Protein AF-A0A4R6VH21-F1 (afdb_monomer)

Solvent-accessible surface area (backbone atoms only — not comparable to full-atom values): 3942 Å² total; per-residue (Å²): 134,83,74,82,75,65,54,67,68,54,49,35,53,53,48,50,53,53,50,34,56,54,40,39,74,73,70,42,59,51,68,60,47,53,48,43,47,50,55,37,47,62,73,46,66,80,48,92,59,63,88,51,44,48,62,53,33,54,51,48,40,50,61,71,71,64,118

Structure (mmCIF, N/CA/C/O backbone):
data_AF-A0A4R6VH21-F1
#
_entry.id   AF-A0A4R6VH21-F1
#
loop_
_atom_site.group_PDB
_atom_site.id
_atom_site.type_symbol
_atom_site.label_atom_id
_atom_site.label_alt_id
_atom_site.label_comp_id
_atom_site.label_asym_id
_atom_site.label_entity_id
_atom_site.label_seq_id
_atom_site.pdbx_PDB_ins_code
_atom_site.Cartn_x
_atom_site.Cartn_y
_atom_site.Cartn_z
_atom_site.occupancy
_atom_site.B_iso_or_equiv
_atom_site.auth_seq_id
_atom_site.auth_comp_id
_atom_site.auth_asym_id
_atom_site.auth_atom_id
_atom_site.pdbx_PDB_model_num
ATOM 1 N N . MET A 1 1 ? -1.413 27.166 14.487 1.00 40.94 1 MET A N 1
ATOM 2 C CA . MET A 1 1 ? -1.341 26.652 13.103 1.00 40.94 1 MET A CA 1
ATOM 3 C C . MET A 1 1 ? -1.739 25.189 13.142 1.00 40.94 1 MET A C 1
ATOM 5 O O . MET A 1 1 ? -0.937 24.369 13.563 1.00 40.94 1 MET A O 1
ATOM 9 N N . SER A 1 2 ? -2.993 24.878 12.816 1.00 45.75 2 SER A N 1
ATOM 10 C CA . SER A 1 2 ? -3.446 23.493 12.674 1.00 45.75 2 SER A CA 1
ATOM 11 C C . SER A 1 2 ? -2.907 22.974 11.348 1.00 45.75 2 SER A C 1
ATOM 13 O O . SER A 1 2 ? -3.237 23.528 10.301 1.00 45.75 2 SER A O 1
ATOM 15 N N . THR A 1 3 ? -2.036 21.970 11.372 1.00 53.72 3 THR A N 1
ATOM 16 C CA . THR A 1 3 ? -1.704 21.224 10.158 1.00 53.72 3 THR A CA 1
ATOM 17 C C . THR A 1 3 ? -3.005 20.631 9.613 1.00 53.72 3 THR A C 1
ATOM 19 O O . THR A 1 3 ? -3.770 20.057 10.395 1.00 53.72 3 THR A O 1
ATOM 22 N N . PRO A 1 4 ? -3.322 20.780 8.314 1.00 52.25 4 PRO A N 1
ATOM 23 C CA . PRO A 1 4 ? -4.417 20.021 7.741 1.00 52.25 4 PRO A CA 1
ATOM 24 C C . PRO A 1 4 ? -4.001 18.557 7.842 1.00 52.25 4 PRO A C 1
ATOM 26 O O . PRO A 1 4 ? -3.089 18.111 7.147 1.00 52.25 4 PRO A O 1
ATOM 29 N N . VAL A 1 5 ? -4.603 17.818 8.775 1.00 62.28 5 VAL A N 1
ATOM 30 C CA . VAL A 1 5 ? -4.505 16.365 8.741 1.00 62.28 5 VAL A CA 1
ATOM 31 C C . VAL A 1 5 ? -5.178 15.980 7.425 1.00 62.28 5 VAL A C 1
ATOM 33 O O . VAL A 1 5 ? -6.373 16.217 7.244 1.00 62.28 5 VAL A O 1
ATOM 36 N N . GLY A 1 6 ? -4.382 15.541 6.448 1.00 61.28 6 GLY A N 1
ATOM 37 C CA . GLY A 1 6 ? -4.914 15.050 5.182 1.00 61.28 6 GLY A CA 1
ATOM 38 C C . GLY A 1 6 ? -5.990 14.017 5.490 1.00 61.28 6 GLY A C 1
ATOM 39 O O . GLY A 1 6 ? -5.875 13.262 6.464 1.00 61.28 6 GLY A O 1
ATOM 40 N N . THR A 1 7 ? -7.077 14.014 4.723 1.00 68.44 7 THR A N 1
ATOM 41 C CA . THR A 1 7 ? -8.118 13.018 4.959 1.00 68.44 7 THR A CA 1
ATOM 42 C C . THR A 1 7 ? -7.517 11.618 4.769 1.00 68.44 7 THR A C 1
ATOM 44 O O . THR A 1 7 ? -6.544 11.442 4.038 1.00 68.44 7 THR A O 1
ATOM 47 N N . THR A 1 8 ? -8.048 10.590 5.438 1.00 68.94 8 THR A N 1
ATOM 48 C CA . THR A 1 8 ? -7.560 9.207 5.268 1.00 68.94 8 THR A CA 1
ATOM 49 C C . THR A 1 8 ? -7.358 8.782 3.799 1.00 68.94 8 THR A C 1
ATOM 51 O O . THR A 1 8 ? -6.355 8.116 3.541 1.00 68.94 8 THR A O 1
ATOM 54 N N . PRO A 1 9 ? -8.228 9.144 2.828 1.00 72.56 9 PRO A N 1
ATOM 55 C CA . PRO A 1 9 ? -7.961 8.844 1.421 1.00 72.56 9 PRO A CA 1
ATOM 56 C C . PRO A 1 9 ? -6.752 9.595 0.837 1.00 72.56 9 PRO A C 1
ATOM 58 O O . PRO A 1 9 ? -6.016 8.972 0.076 1.00 72.56 9 PRO A O 1
ATOM 61 N N . ASP A 1 10 ? -6.490 10.851 1.220 1.00 78.12 10 ASP A N 1
ATOM 62 C CA . ASP A 1 10 ? -5.287 11.591 0.790 1.00 78.12 10 ASP A CA 1
ATOM 63 C C . ASP A 1 10 ? -4.004 10.925 1.297 1.00 78.12 10 ASP A C 1
ATOM 65 O O . ASP A 1 10 ? -3.065 10.697 0.538 1.00 78.12 10 ASP A O 1
ATOM 69 N N . VAL A 1 11 ? -3.975 10.550 2.581 1.00 79.06 11 VAL A N 1
ATOM 70 C CA . VAL A 1 11 ? -2.802 9.893 3.186 1.00 79.06 11 VAL A CA 1
ATOM 71 C C . VAL A 1 11 ? -2.537 8.534 2.534 1.00 79.06 11 VAL A C 1
ATOM 73 O O . VAL A 1 11 ? -1.389 8.127 2.359 1.00 79.06 11 VAL A O 1
ATOM 76 N N . LEU A 1 12 ? -3.598 7.823 2.156 1.00 80.31 12 LEU A N 1
ATOM 77 C CA . LEU A 1 12 ? -3.493 6.527 1.499 1.00 80.31 12 LEU A CA 1
ATOM 78 C C . LEU A 1 12 ? -2.995 6.644 0.051 1.00 80.31 12 LEU A C 1
ATOM 80 O O . LEU A 1 12 ? -2.193 5.815 -0.366 1.00 80.31 12 LEU A O 1
ATOM 84 N N . ALA A 1 13 ? -3.420 7.676 -0.683 1.00 84.75 13 ALA A N 1
ATOM 85 C CA . ALA A 1 13 ? -2.909 7.963 -2.023 1.00 84.75 13 ALA A CA 1
ATOM 86 C C . ALA A 1 13 ? -1.419 8.348 -1.995 1.00 84.75 13 ALA A C 1
ATOM 88 O O . ALA A 1 13 ? -0.640 7.842 -2.800 1.00 84.75 13 ALA A O 1
ATOM 89 N N . ASP A 1 14 ? -1.002 9.168 -1.024 1.00 88.12 14 ASP A N 1
ATOM 90 C CA . ASP A 1 14 ? 0.413 9.512 -0.820 1.00 88.12 14 ASP A CA 1
ATOM 91 C C . ASP A 1 14 ? 1.252 8.273 -0.457 1.00 88.12 14 ASP A C 1
ATOM 93 O O . ASP A 1 14 ? 2.353 8.080 -0.968 1.00 88.12 14 ASP A O 1
ATOM 97 N N . THR A 1 15 ? 0.701 7.377 0.369 1.00 87.00 15 THR A N 1
ATOM 98 C CA . THR A 1 15 ? 1.352 6.104 0.727 1.00 87.00 15 THR A CA 1
ATOM 99 C C . THR A 1 15 ? 1.532 5.201 -0.492 1.00 87.00 15 THR A C 1
ATOM 101 O O . THR A 1 15 ? 2.605 4.630 -0.678 1.00 87.00 15 THR A O 1
ATOM 104 N N . GLU A 1 16 ? 0.508 5.084 -1.339 1.00 89.62 16 GLU A N 1
ATOM 105 C CA . GLU A 1 16 ? 0.580 4.314 -2.583 1.00 89.62 16 GLU A CA 1
ATOM 106 C C . GLU A 1 16 ? 1.652 4.875 -3.525 1.00 89.62 16 GLU A C 1
ATOM 108 O O . GLU A 1 16 ? 2.508 4.121 -3.984 1.00 89.62 16 GLU A O 1
ATOM 113 N N . ALA A 1 17 ? 1.676 6.194 -3.738 1.00 91.69 17 ALA A N 1
ATOM 114 C CA . ALA A 1 17 ? 2.681 6.841 -4.579 1.00 91.69 17 ALA A CA 1
ATOM 115 C C . ALA A 1 17 ? 4.115 6.572 -4.085 1.00 91.69 17 ALA A C 1
ATOM 117 O O . ALA A 1 17 ? 4.984 6.214 -4.879 1.00 91.69 17 ALA A O 1
ATOM 118 N N . ARG A 1 18 ? 4.356 6.666 -2.768 1.00 92.31 18 ARG A N 1
ATOM 119 C CA . ARG A 1 18 ? 5.669 6.364 -2.165 1.00 92.31 18 ARG A CA 1
ATOM 120 C C . ARG A 1 18 ? 6.074 4.900 -2.313 1.00 92.31 18 ARG A C 1
ATOM 122 O O . ARG A 1 18 ? 7.254 4.610 -2.496 1.00 92.31 18 ARG A O 1
ATOM 129 N N . LEU A 1 19 ? 5.123 3.974 -2.190 1.00 90.00 19 LEU A N 1
ATOM 130 C CA . LEU A 1 19 ? 5.381 2.545 -2.375 1.00 90.00 19 LEU A CA 1
ATOM 131 C C . LEU A 1 19 ? 5.758 2.239 -3.823 1.00 90.00 19 LEU A C 1
ATOM 133 O O . LEU A 1 19 ? 6.713 1.502 -4.052 1.00 90.00 19 LEU A O 1
ATOM 137 N N . VAL A 1 20 ? 5.038 2.820 -4.781 1.00 92.94 20 VAL A N 1
ATOM 138 C CA . VAL A 1 20 ? 5.324 2.654 -6.209 1.00 92.94 20 VAL A CA 1
ATOM 139 C C . VAL A 1 20 ? 6.707 3.203 -6.541 1.00 92.94 20 VAL A C 1
ATOM 141 O O . VAL A 1 20 ? 7.519 2.463 -7.087 1.00 92.94 20 VAL A O 1
ATOM 144 N N . ASP A 1 21 ? 7.011 4.444 -6.156 1.00 93.69 21 ASP A N 1
ATOM 145 C CA . ASP A 1 21 ? 8.320 5.071 -6.394 1.00 93.69 21 ASP A CA 1
ATOM 146 C C . ASP A 1 21 ? 9.475 4.223 -5.840 1.00 93.69 21 ASP A C 1
ATOM 148 O O . ASP A 1 21 ? 10.404 3.857 -6.560 1.00 93.69 21 ASP A O 1
ATOM 152 N N . ARG A 1 22 ? 9.360 3.792 -4.579 1.00 91.75 22 ARG A N 1
ATOM 153 C CA . ARG A 1 22 ? 10.380 2.964 -3.936 1.00 91.75 22 ARG A CA 1
ATOM 154 C C . ARG 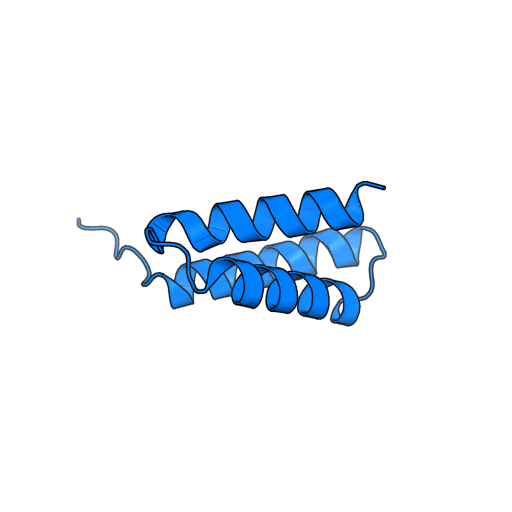A 1 22 ? 10.590 1.627 -4.642 1.00 91.75 22 ARG A C 1
ATOM 156 O O . ARG A 1 22 ? 11.717 1.278 -4.968 1.00 91.75 22 ARG A O 1
ATOM 163 N N . TRP A 1 23 ? 9.529 0.847 -4.828 1.00 90.06 23 TRP A N 1
ATOM 164 C CA . TRP A 1 23 ? 9.671 -0.533 -5.296 1.00 90.06 23 TRP A CA 1
ATOM 165 C C . TRP A 1 23 ? 9.964 -0.616 -6.792 1.00 90.06 23 TRP A C 1
ATOM 167 O O . TRP A 1 23 ? 10.654 -1.538 -7.222 1.00 90.06 23 TRP A O 1
ATOM 177 N N . THR A 1 24 ? 9.531 0.374 -7.573 1.00 91.62 24 THR A N 1
ATOM 178 C CA . THR A 1 24 ? 9.970 0.506 -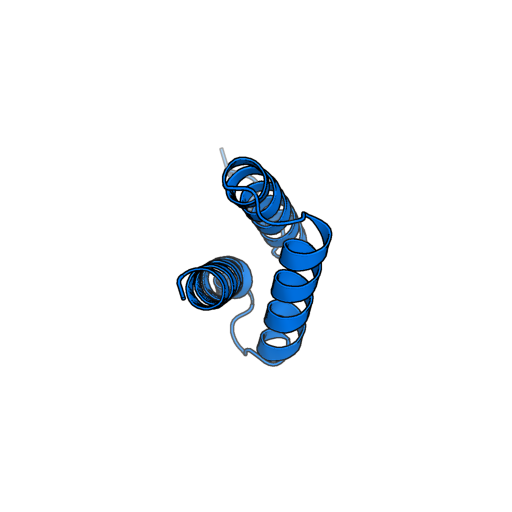8.970 1.00 91.62 24 THR A CA 1
ATOM 179 C C . THR A 1 24 ? 11.457 0.815 -9.074 1.00 91.62 24 THR A C 1
ATOM 181 O O . THR A 1 24 ? 12.126 0.230 -9.926 1.00 91.62 24 THR A O 1
ATOM 184 N N . ALA A 1 25 ? 12.011 1.632 -8.169 1.00 92.00 25 ALA A N 1
ATOM 185 C CA .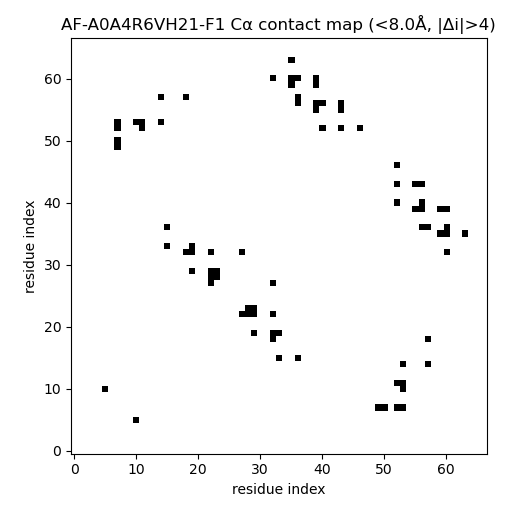 A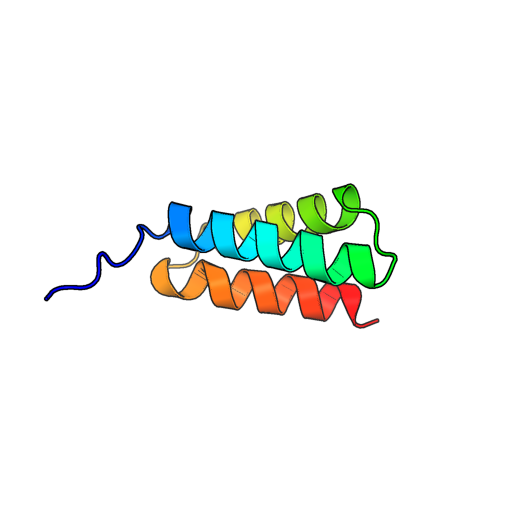LA A 1 25 ? 13.457 1.833 -8.079 1.00 92.00 25 ALA A CA 1
ATOM 186 C C . ALA A 1 25 ? 14.217 0.542 -7.705 1.00 92.00 25 ALA A C 1
ATOM 188 O O . ALA A 1 25 ? 15.367 0.370 -8.105 1.00 92.00 25 ALA A O 1
ATOM 189 N N . GLU A 1 26 ? 13.568 -0.389 -6.997 1.00 90.31 26 GLU A N 1
ATOM 190 C CA . GLU A 1 26 ? 14.099 -1.724 -6.671 1.00 90.31 26 GLU A CA 1
ATOM 191 C C . GLU A 1 26 ? 13.822 -2.779 -7.772 1.00 90.31 26 GLU A C 1
ATOM 193 O O . GLU A 1 26 ? 14.179 -3.946 -7.620 1.00 90.31 26 GLU A O 1
ATOM 198 N N . GLY A 1 27 ? 13.228 -2.384 -8.907 1.00 91.06 27 GLY A N 1
ATOM 199 C CA . GLY A 1 27 ? 12.992 -3.249 -10.071 1.00 91.06 27 GLY A CA 1
ATOM 200 C C . GLY A 1 27 ? 11.657 -4.002 -10.072 1.00 91.06 27 GLY A C 1
ATOM 201 O O . GLY A 1 27 ? 11.421 -4.829 -10.954 1.00 91.06 27 GLY A O 1
ATOM 202 N N . VAL A 1 28 ? 10.762 -3.720 -9.122 1.00 92.25 28 VAL A N 1
ATOM 203 C CA . VAL A 1 28 ? 9.406 -4.286 -9.094 1.00 92.25 28 VAL A CA 1
ATOM 204 C C . VAL A 1 28 ? 8.510 -3.526 -10.084 1.00 92.25 28 VAL A C 1
ATOM 206 O O . VAL A 1 28 ? 8.474 -2.295 -10.053 1.00 92.25 28 VAL A O 1
ATOM 209 N N . PRO A 1 29 ? 7.733 -4.207 -10.947 1.00 93.62 29 PRO A N 1
ATOM 210 C CA . PRO A 1 29 ? 6.795 -3.534 -11.842 1.00 93.62 29 PRO A CA 1
ATOM 211 C C . PRO A 1 29 ? 5.758 -2.706 -11.071 1.00 93.62 29 PRO A C 1
ATOM 213 O O . PRO A 1 29 ? 5.125 -3.215 -10.147 1.00 93.62 29 PRO A O 1
ATOM 216 N N . ALA A 1 30 ? 5.524 -1.458 -11.493 1.00 89.94 30 ALA A N 1
ATOM 217 C CA . ALA A 1 30 ? 4.552 -0.563 -10.854 1.00 89.94 30 ALA A CA 1
ATOM 218 C C . ALA A 1 30 ? 3.155 -1.198 -10.750 1.00 89.94 30 ALA A C 1
ATOM 220 O O . ALA A 1 30 ? 2.519 -1.129 -9.703 1.00 89.94 30 ALA A O 1
ATOM 221 N N . GLU A 1 31 ? 2.711 -1.887 -11.808 1.00 93.50 31 GLU A N 1
ATOM 222 C CA . GLU A 1 31 ? 1.438 -2.620 -11.841 1.00 93.50 31 GLU A CA 1
ATOM 223 C C . GLU A 1 31 ? 1.334 -3.650 -10.707 1.00 93.50 31 GLU A C 1
ATOM 225 O O . GLU A 1 31 ? 0.310 -3.732 -10.031 1.00 93.50 31 GLU A O 1
ATOM 230 N N . HIS A 1 32 ? 2.421 -4.373 -10.425 1.00 91.62 32 HIS A N 1
ATOM 231 C CA . HIS A 1 32 ? 2.462 -5.342 -9.335 1.00 91.62 32 HIS A CA 1
ATOM 232 C C . HIS A 1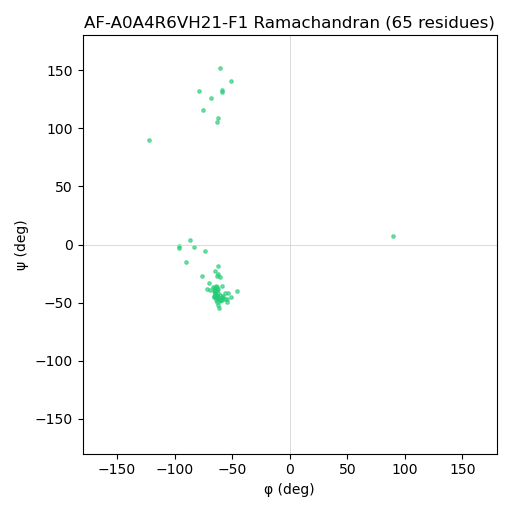 32 ? 2.309 -4.656 -7.969 1.00 91.62 32 HIS A C 1
ATOM 234 O O . HIS A 1 32 ? 1.573 -5.135 -7.109 1.00 91.62 32 HIS A O 1
ATOM 240 N N . VAL A 1 33 ? 2.949 -3.498 -7.776 1.00 90.38 33 VAL A N 1
ATOM 241 C CA . VAL A 1 33 ? 2.816 -2.707 -6.542 1.00 90.38 33 VAL A CA 1
ATOM 242 C C . VAL A 1 33 ? 1.386 -2.182 -6.377 1.00 90.38 33 VAL A C 1
ATOM 244 O O . VAL A 1 33 ? 0.826 -2.293 -5.286 1.00 90.38 33 VAL A O 1
ATOM 247 N N . HIS A 1 34 ? 0.762 -1.681 -7.449 1.00 91.25 34 HIS A N 1
ATOM 248 C CA . HIS A 1 34 ? -0.638 -1.240 -7.435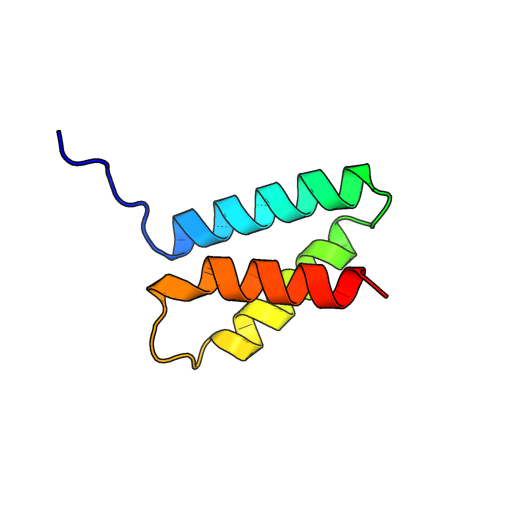 1.00 91.25 34 HIS A CA 1
ATOM 249 C C . HIS A 1 34 ? -1.596 -2.376 -7.070 1.00 91.25 34 HIS A C 1
ATOM 251 O O . HIS A 1 34 ? -2.481 -2.186 -6.235 1.00 91.25 34 HIS A O 1
ATOM 257 N N . HIS A 1 35 ? -1.391 -3.568 -7.635 1.00 92.56 35 HIS A N 1
ATOM 258 C CA . HIS A 1 35 ? -2.174 -4.753 -7.289 1.00 92.56 35 HIS A CA 1
ATOM 259 C C . HIS A 1 35 ? -2.055 -5.092 -5.798 1.00 92.56 35 HIS A C 1
ATOM 261 O O . HIS A 1 35 ? -3.071 -5.241 -5.125 1.00 92.56 35 HIS A O 1
ATOM 267 N N . LEU A 1 36 ? -0.835 -5.124 -5.249 1.00 90.19 36 LEU A N 1
ATOM 268 C CA . LEU A 1 36 ? -0.617 -5.398 -3.823 1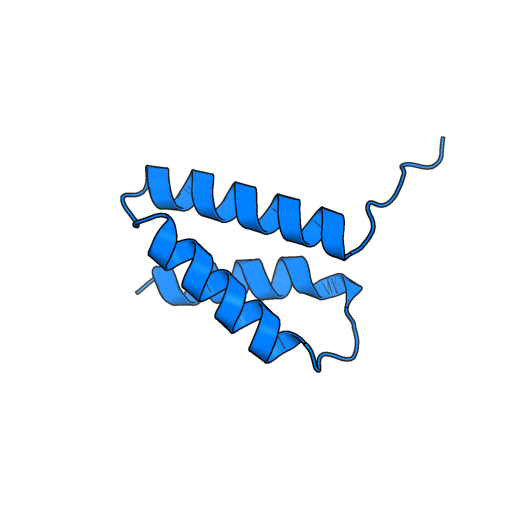.00 90.19 36 LEU A CA 1
ATOM 269 C C . LEU A 1 36 ? -1.261 -4.346 -2.910 1.00 90.19 36 LEU A C 1
ATOM 271 O O . LEU A 1 36 ? -1.792 -4.683 -1.848 1.00 90.19 36 LEU A O 1
ATOM 275 N N . VAL A 1 37 ? -1.224 -3.072 -3.309 1.00 89.06 37 VAL A N 1
ATOM 276 C CA . VAL A 1 37 ? -1.894 -1.987 -2.584 1.00 89.06 37 VAL A CA 1
ATOM 277 C C . VAL A 1 37 ? -3.413 -2.160 -2.628 1.00 89.06 37 VAL A C 1
ATOM 279 O O . VAL A 1 37 ? -4.057 -2.032 -1.585 1.00 89.06 37 VAL A O 1
ATOM 282 N N . ALA A 1 38 ? -3.994 -2.481 -3.786 1.00 88.88 38 ALA A N 1
ATOM 283 C CA . ALA A 1 38 ? -5.428 -2.728 -3.928 1.00 88.88 38 ALA A CA 1
ATOM 284 C C . ALA A 1 38 ? -5.890 -3.910 -3.059 1.00 88.88 38 ALA A C 1
ATOM 286 O O . ALA A 1 38 ? -6.799 -3.743 -2.244 1.00 88.88 38 ALA A O 1
ATOM 287 N N . ASP A 1 39 ? -5.185 -5.043 -3.124 1.00 88.38 39 ASP A N 1
ATOM 288 C CA . ASP A 1 39 ? -5.418 -6.224 -2.281 1.00 88.38 39 ASP A CA 1
ATOM 289 C C . ASP A 1 39 ? -5.392 -5.870 -0.784 1.00 88.38 39 ASP A C 1
ATOM 291 O O . ASP A 1 39 ? -6.269 -6.257 -0.005 1.00 88.38 39 ASP A O 1
ATOM 295 N N . ALA A 1 40 ? -4.381 -5.104 -0.357 1.00 85.56 40 ALA A N 1
ATOM 296 C CA . ALA A 1 40 ? -4.259 -4.673 1.029 1.00 85.56 40 ALA A CA 1
ATOM 297 C C . ALA A 1 40 ? -5.417 -3.747 1.438 1.00 85.56 40 ALA A C 1
ATOM 299 O O . ALA A 1 40 ? -5.958 -3.888 2.537 1.00 85.56 40 ALA A O 1
ATOM 300 N N . ARG A 1 41 ? -5.840 -2.830 0.559 1.00 83.88 41 ARG A N 1
ATOM 301 C CA . ARG A 1 41 ? -6.988 -1.942 0.802 1.00 83.88 41 ARG A CA 1
ATOM 302 C C . ARG A 1 41 ? -8.284 -2.727 0.945 1.00 83.88 41 ARG A C 1
ATOM 304 O O . ARG A 1 41 ? -9.031 -2.446 1.877 1.00 83.88 41 ARG A O 1
ATOM 311 N N . GLU A 1 42 ? -8.537 -3.708 0.084 1.00 84.81 42 GLU A N 1
ATOM 312 C CA . GLU A 1 42 ? -9.739 -4.544 0.149 1.00 84.81 42 GLU A CA 1
ATOM 313 C C . GLU A 1 42 ? -9.779 -5.381 1.431 1.00 84.81 42 GLU A C 1
ATOM 315 O O . GLU A 1 42 ? -10.771 -5.344 2.163 1.00 84.81 42 GLU A O 1
ATOM 320 N N . ARG A 1 43 ? -8.672 -6.051 1.780 1.00 80.81 43 ARG A N 1
ATOM 321 C CA . ARG A 1 43 ? -8.564 -6.842 3.023 1.00 80.81 43 ARG A CA 1
ATOM 322 C C . ARG A 1 43 ? -8.796 -6.001 4.272 1.00 80.81 43 ARG A C 1
ATOM 324 O O . ARG A 1 43 ? -9.358 -6.479 5.256 1.00 80.81 43 ARG A O 1
ATOM 331 N N . LEU A 1 44 ? -8.354 -4.747 4.242 1.00 77.06 44 LEU A N 1
ATOM 332 C CA . LEU A 1 44 ? -8.438 -3.836 5.376 1.00 77.06 44 LEU A CA 1
ATOM 333 C C . LEU A 1 44 ? -9.674 -2.921 5.326 1.00 77.06 44 LEU A C 1
ATOM 335 O O . LEU A 1 44 ? -9.912 -2.187 6.283 1.00 77.06 44 LEU A O 1
ATOM 339 N N . ALA A 1 45 ? -10.506 -2.974 4.281 1.00 71.69 45 ALA A N 1
ATOM 340 C CA . ALA A 1 45 ? -11.694 -2.125 4.138 1.00 71.69 45 ALA A CA 1
ATOM 341 C C . ALA A 1 45 ? -12.713 -2.319 5.281 1.00 71.69 45 ALA A C 1
ATOM 343 O O . ALA A 1 45 ? -13.427 -1.382 5.651 1.00 71.69 45 ALA A O 1
ATOM 344 N N . GLY A 1 46 ? -12.738 -3.514 5.883 1.00 67.12 46 GLY A N 1
ATOM 345 C CA . GLY A 1 46 ? -13.530 -3.838 7.075 1.00 67.12 46 GLY A CA 1
ATOM 346 C C . GLY A 1 46 ? -12.884 -3.443 8.411 1.00 67.12 46 GLY A C 1
ATOM 347 O O . GLY A 1 46 ? -13.490 -3.644 9.464 1.00 67.12 46 GLY A O 1
ATOM 348 N N . ALA A 1 47 ? -11.664 -2.895 8.413 1.00 69.31 47 ALA A N 1
ATOM 349 C CA . ALA A 1 47 ? -10.962 -2.544 9.640 1.00 69.31 47 ALA A CA 1
ATOM 350 C C . ALA A 1 47 ? -11.656 -1.377 10.357 1.00 69.31 47 ALA A C 1
ATOM 352 O O . ALA A 1 47 ? -11.861 -0.291 9.810 1.00 69.31 47 ALA A O 1
ATOM 353 N N . ARG A 1 48 ? -11.974 -1.594 11.638 1.00 62.41 48 ARG A N 1
ATOM 354 C CA . ARG A 1 48 ? -12.712 -0.649 12.491 1.00 62.41 48 ARG A CA 1
ATOM 355 C C . ARG A 1 48 ? -11.978 0.681 12.706 1.00 62.41 48 ARG A C 1
ATOM 357 O O . ARG A 1 48 ? -12.609 1.665 13.079 1.00 62.41 48 ARG A O 1
ATOM 364 N N . VAL A 1 49 ? -10.666 0.726 12.458 1.00 66.44 49 VAL A N 1
ATOM 365 C CA . VAL A 1 49 ? -9.842 1.928 12.629 1.00 66.44 49 VAL A CA 1
ATOM 366 C C . VAL A 1 49 ? -9.158 2.304 11.319 1.00 66.44 49 VAL A C 1
ATOM 368 O O . VAL A 1 49 ? -8.034 1.899 11.027 1.00 66.44 49 VAL A O 1
ATOM 371 N N . ARG A 1 50 ? -9.846 3.140 10.539 1.00 69.19 50 ARG A N 1
ATOM 372 C CA . ARG A 1 50 ? -9.372 3.633 9.237 1.00 69.19 50 ARG A CA 1
ATOM 373 C C . ARG A 1 50 ? -8.127 4.520 9.333 1.00 69.19 50 ARG A C 1
ATOM 375 O O . ARG A 1 50 ? -7.366 4.592 8.379 1.00 69.19 50 ARG A O 1
ATOM 382 N N . ALA A 1 51 ? -7.877 5.137 10.489 1.00 70.94 51 ALA A N 1
ATOM 383 C CA . ALA A 1 51 ? -6.704 5.985 10.716 1.00 70.94 51 ALA A CA 1
ATOM 384 C C . ALA A 1 51 ? -5.365 5.233 10.580 1.00 70.94 51 ALA A C 1
ATOM 386 O O . ALA A 1 51 ? -4.359 5.846 10.240 1.00 70.94 51 ALA A O 1
ATOM 387 N N . PHE A 1 52 ? -5.350 3.913 10.799 1.00 75.81 52 PHE A N 1
ATOM 388 C CA . PHE A 1 52 ? -4.143 3.089 10.664 1.00 75.81 52 PHE A CA 1
ATOM 389 C C . PHE A 1 52 ? -4.027 2.386 9.307 1.00 75.81 52 PHE A C 1
ATOM 391 O O . PHE A 1 52 ? -3.028 1.708 9.068 1.00 75.81 52 PHE A O 1
ATOM 398 N N . LEU A 1 53 ? -5.009 2.551 8.408 1.00 79.38 53 LEU A N 1
ATOM 399 C CA . LEU A 1 53 ? -4.995 1.917 7.086 1.00 79.38 53 LEU A CA 1
ATOM 400 C C . LEU A 1 53 ? -3.694 2.150 6.307 1.00 79.38 53 LEU A C 1
ATOM 402 O O . LEU A 1 53 ? -3.161 1.163 5.808 1.00 79.38 53 LEU A O 1
ATOM 406 N N . PRO A 1 54 ? -3.134 3.375 6.239 1.00 78.69 54 PRO A N 1
ATOM 407 C CA . PRO A 1 54 ? -1.902 3.616 5.488 1.00 78.69 54 PRO A CA 1
ATOM 408 C C . PRO A 1 54 ? -0.728 2.758 5.978 1.00 78.69 54 PRO A C 1
ATOM 410 O O . PRO A 1 54 ? -0.069 2.087 5.191 1.00 78.69 54 PRO A O 1
ATOM 413 N N . ILE A 1 55 ? -0.531 2.691 7.299 1.00 84.19 55 ILE A N 1
ATOM 414 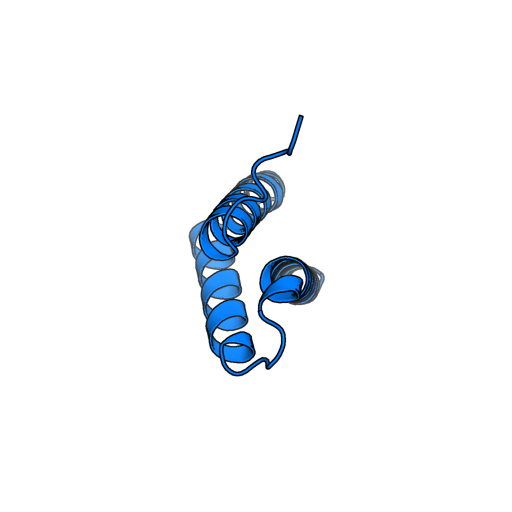C CA . ILE A 1 55 ? 0.557 1.923 7.925 1.00 84.19 55 ILE A CA 1
ATOM 415 C C . ILE A 1 55 ? 0.368 0.418 7.694 1.00 84.19 55 ILE A C 1
ATOM 417 O O . ILE A 1 55 ? 1.332 -0.308 7.449 1.00 84.19 55 ILE A O 1
ATOM 421 N N . LEU A 1 56 ? -0.874 -0.065 7.774 1.00 84.62 56 LEU A N 1
ATOM 422 C CA . LEU A 1 56 ? -1.188 -1.477 7.555 1.00 84.62 56 LEU A CA 1
ATOM 423 C C . LEU A 1 56 ? -1.001 -1.882 6.087 1.00 84.62 56 LEU A C 1
ATOM 425 O O . LEU A 1 56 ? -0.465 -2.959 5.828 1.00 84.62 56 LEU A O 1
ATOM 429 N N . VAL A 1 57 ? -1.383 -1.017 5.142 1.00 84.31 57 VAL A N 1
ATOM 430 C CA . VAL A 1 57 ? -1.152 -1.220 3.704 1.00 84.31 57 VAL A CA 1
ATOM 431 C C . VAL A 1 57 ? 0.342 -1.250 3.408 1.00 84.31 57 VAL A C 1
ATOM 433 O O . VAL A 1 57 ? 0.818 -2.211 2.810 1.00 84.31 57 VAL A O 1
ATOM 436 N N . GLU A 1 58 ? 1.099 -0.272 3.905 1.00 85.50 58 GLU A N 1
ATOM 437 C CA . GLU A 1 58 ? 2.551 -0.229 3.730 1.00 85.50 58 GLU A CA 1
ATOM 438 C C . GLU A 1 58 ? 3.224 -1.504 4.255 1.00 85.50 58 GLU A C 1
ATOM 440 O O . GLU A 1 58 ? 4.026 -2.125 3.556 1.00 85.50 58 GLU A O 1
ATOM 445 N N . ARG A 1 59 ? 2.858 -1.944 5.464 1.00 87.50 59 ARG A N 1
ATOM 446 C CA . ARG A 1 59 ? 3.390 -3.179 6.048 1.00 87.50 59 ARG A CA 1
ATOM 447 C C . ARG A 1 59 ? 3.022 -4.415 5.227 1.00 87.50 59 ARG A C 1
ATOM 449 O O . ARG A 1 59 ? 3.867 -5.289 5.053 1.00 87.50 59 ARG A O 1
ATOM 456 N N . SER A 1 60 ? 1.785 -4.497 4.741 1.00 86.00 60 SER A N 1
ATOM 457 C CA . SER A 1 60 ? 1.322 -5.622 3.923 1.00 86.00 60 SER A CA 1
ATOM 458 C C . SER A 1 60 ? 2.106 -5.719 2.615 1.00 86.00 60 SER A C 1
ATOM 460 O O . SER A 1 60 ? 2.568 -6.801 2.265 1.00 86.00 60 SER A O 1
ATOM 462 N N . VAL A 1 61 ? 2.302 -4.591 1.927 1.00 85.50 61 VAL A N 1
ATOM 463 C CA . VAL A 1 61 ? 3.060 -4.532 0.668 1.00 85.50 61 VAL A CA 1
ATOM 464 C C . VAL A 1 61 ? 4.523 -4.899 0.900 1.00 85.50 61 VAL A C 1
ATOM 466 O O . VAL A 1 61 ? 5.059 -5.736 0.182 1.00 85.50 61 VAL A O 1
ATOM 469 N N . ARG A 1 62 ? 5.157 -4.352 1.947 1.00 86.88 62 ARG A N 1
ATOM 470 C CA . ARG A 1 62 ? 6.537 -4.716 2.302 1.00 86.88 62 ARG A CA 1
ATOM 471 C C . ARG A 1 62 ? 6.683 -6.209 2.588 1.00 86.88 62 ARG A C 1
ATOM 473 O O . ARG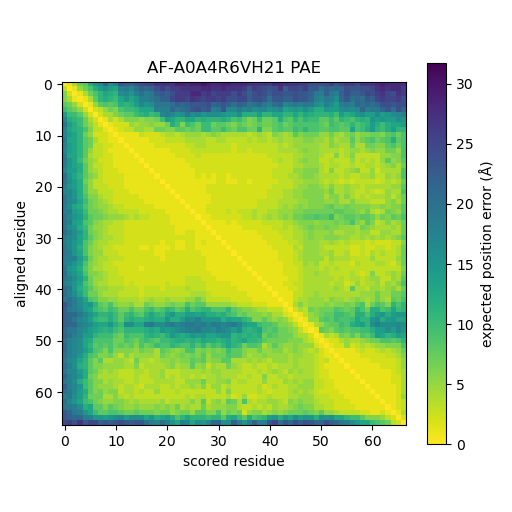 A 1 62 ? 7.617 -6.812 2.087 1.00 86.88 62 ARG A O 1
ATOM 480 N N . ASN A 1 63 ? 5.768 -6.808 3.351 1.00 88.56 63 ASN A N 1
ATOM 481 C CA . ASN A 1 63 ? 5.810 -8.244 3.637 1.00 88.56 63 ASN A CA 1
ATOM 482 C C . ASN A 1 63 ? 5.641 -9.102 2.375 1.00 88.56 63 ASN A C 1
ATOM 484 O O . ASN A 1 63 ? 6.267 -10.147 2.278 1.00 88.56 63 ASN A O 1
ATOM 488 N N . ALA A 1 64 ? 4.801 -8.679 1.428 1.00 85.44 64 ALA A N 1
ATOM 489 C CA . ALA A 1 64 ? 4.593 -9.410 0.179 1.00 85.44 64 ALA A CA 1
ATOM 490 C C . ALA A 1 64 ? 5.815 -9.350 -0.754 1.00 85.44 64 ALA A C 1
ATOM 492 O O . ALA A 1 64 ? 6.078 -10.306 -1.475 1.00 85.44 64 ALA A O 1
ATOM 493 N N . LEU A 1 65 ? 6.556 -8.239 -0.729 1.00 84.19 65 LEU A N 1
ATOM 494 C CA . LEU A 1 65 ? 7.740 -8.023 -1.565 1.00 84.19 65 LEU A CA 1
ATOM 495 C C . LEU A 1 65 ? 9.048 -8.488 -0.909 1.00 84.19 65 LEU A C 1
ATOM 497 O O . LEU A 1 65 ? 10.053 -8.626 -1.597 1.00 84.19 65 LEU A O 1
ATOM 501 N N . ALA A 1 66 ? 9.048 -8.736 0.404 1.00 72.62 66 ALA A N 1
ATOM 502 C CA . ALA A 1 66 ? 10.238 -9.122 1.159 1.00 72.62 66 ALA A CA 1
ATOM 503 C C . ALA A 1 66 ? 10.732 -10.564 0.931 1.00 72.62 66 ALA A C 1
ATOM 505 O O . ALA A 1 66 ? 11.819 -10.850 1.420 1.00 72.62 66 ALA A O 1
ATOM 506 N N . LEU A 1 67 ? 10.013 -11.409 0.173 1.00 53.31 67 LEU A N 1
ATOM 507 C CA . LEU A 1 67 ? 10.289 -12.850 -0.010 1.00 53.31 67 LEU A CA 1
ATOM 508 C C . LEU A 1 67 ? 10.325 -13.650 1.307 1.00 53.31 67 LEU A C 1
ATOM 510 O O . LEU A 1 67 ? 11.323 -13.594 2.057 1.00 53.31 67 LEU A O 1
#

Sequence (67 aa):
MSTPVGTTPDVLADTEARLVDRWTAEGVPAEHVHHLVADARERLAGARVRAFLPILVERSVRNALAL

pLDDT: mean 80.66, std 12.57, range [40.94, 93.69]

Secondary structure (DSSP, 8-state):
-------HHHHHHHHHHHHHHHHHHTT--HHHHHHHHHHHHHHHTT-S-GGGHHHHHHHHHHHHH--

Foldseek 3Di:
DDDPPPPLVVLQVVLLVVQLVVVVVVVDDSVVSVVLLVVLCVVCVPPPDSVCSSVSSNVSSCVVPVD

Radius of gyration: 12.5 Å; Cα contacts (8 Å, |Δi|>4): 41; chains: 1; bounding box: 28×40×25 Å

Organism: NCBI:txid663603

Mean predicted aligned error: 7.02 Å